Protein AF-A0A917FW78-F1 (afdb_monomer_lite)

Structure (mmCIF, N/CA/C/O backbone):
data_AF-A0A917FW78-F1
#
_entry.id   AF-A0A917FW78-F1
#
loop_
_atom_site.group_PDB
_atom_site.id
_atom_site.type_symbol
_atom_site.label_atom_id
_atom_site.label_alt_id
_atom_site.label_comp_id
_atom_site.label_asym_id
_atom_site.label_entity_id
_atom_site.label_seq_id
_atom_site.pdbx_PDB_ins_code
_atom_site.Cartn_x
_atom_site.Cartn_y
_atom_site.Cartn_z
_atom_site.occupancy
_atom_site.B_iso_or_equiv
_atom_site.auth_seq_id
_atom_site.auth_comp_id
_atom_site.auth_asym_id
_atom_site.auth_atom_id
_atom_site.pdbx_PDB_model_num
ATOM 1 N N . MET A 1 1 ? 24.316 -18.992 8.545 1.00 42.84 1 MET A N 1
ATOM 2 C CA . MET A 1 1 ? 23.810 -17.610 8.457 1.00 42.84 1 MET A CA 1
ATOM 3 C C . MET A 1 1 ? 22.624 -17.646 7.523 1.00 42.84 1 MET A C 1
ATOM 5 O O . MET A 1 1 ? 22.820 -17.927 6.351 1.00 42.84 1 MET A O 1
ATOM 9 N N . TYR A 1 2 ? 21.411 -17.497 8.047 1.00 43.59 2 TYR A N 1
ATOM 10 C CA . TYR A 1 2 ? 20.263 -17.224 7.187 1.00 43.59 2 TYR A CA 1
ATOM 11 C C . TYR A 1 2 ? 20.337 -15.740 6.829 1.00 43.59 2 TYR A C 1
ATOM 13 O O . TYR A 1 2 ? 20.602 -14.954 7.741 1.00 43.59 2 TYR A O 1
ATOM 21 N N . PRO A 1 3 ? 20.192 -15.354 5.552 1.00 44.88 3 PRO A N 1
ATOM 22 C CA . PRO A 1 3 ? 20.072 -13.946 5.225 1.00 44.88 3 PRO A CA 1
ATOM 23 C C . PRO A 1 3 ? 18.855 -13.400 5.969 1.00 44.88 3 PRO A C 1
ATOM 25 O O . PRO A 1 3 ? 17.792 -14.031 6.000 1.00 44.88 3 PRO A O 1
ATOM 28 N N . ASP A 1 4 ? 19.057 -12.265 6.625 1.00 47.06 4 ASP A N 1
ATOM 29 C CA . ASP A 1 4 ? 17.988 -11.495 7.236 1.00 47.06 4 ASP A CA 1
ATOM 30 C C . ASP A 1 4 ? 16.939 -11.236 6.145 1.00 47.06 4 ASP A C 1
ATOM 32 O O . ASP A 1 4 ? 17.286 -10.807 5.041 1.00 47.06 4 ASP A O 1
ATOM 36 N N . ARG A 1 5 ? 15.667 -11.581 6.386 1.00 47.59 5 ARG A N 1
ATOM 37 C CA . ARG A 1 5 ? 14.615 -11.476 5.352 1.00 47.59 5 ARG A CA 1
ATOM 38 C C . ARG A 1 5 ? 14.471 -10.044 4.823 1.00 47.59 5 ARG A C 1
ATOM 40 O O . ARG A 1 5 ? 14.061 -9.867 3.681 1.00 47.59 5 ARG A O 1
ATOM 47 N N . LEU A 1 6 ? 14.887 -9.064 5.626 1.00 45.53 6 LEU A N 1
ATOM 48 C CA . LEU A 1 6 ? 15.000 -7.652 5.273 1.00 45.53 6 LEU A CA 1
ATOM 49 C C . LEU A 1 6 ? 16.059 -7.372 4.196 1.00 45.53 6 LEU A C 1
ATOM 51 O O . LEU A 1 6 ? 15.829 -6.553 3.315 1.00 45.53 6 LEU A O 1
ATOM 55 N N . THR A 1 7 ? 17.203 -8.064 4.215 1.00 42.41 7 THR A N 1
ATOM 56 C CA . THR A 1 7 ? 18.278 -7.855 3.228 1.00 42.41 7 THR A CA 1
ATOM 57 C C . THR A 1 7 ? 17.891 -8.388 1.848 1.00 42.41 7 THR A C 1
ATOM 59 O O . THR A 1 7 ? 18.261 -7.810 0.833 1.00 42.41 7 THR A O 1
ATOM 62 N N . VAL A 1 8 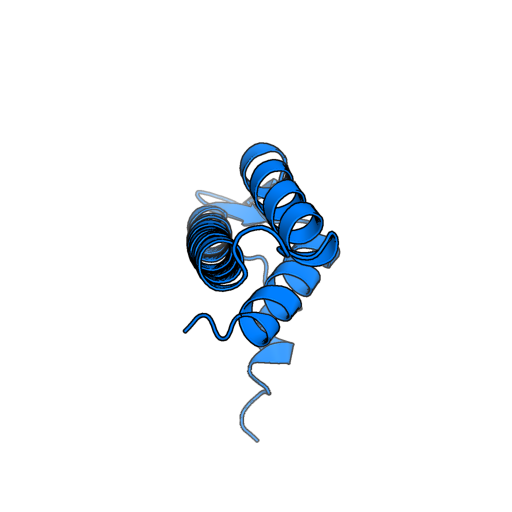? 17.075 -9.446 1.792 1.00 48.91 8 VAL A N 1
ATOM 63 C CA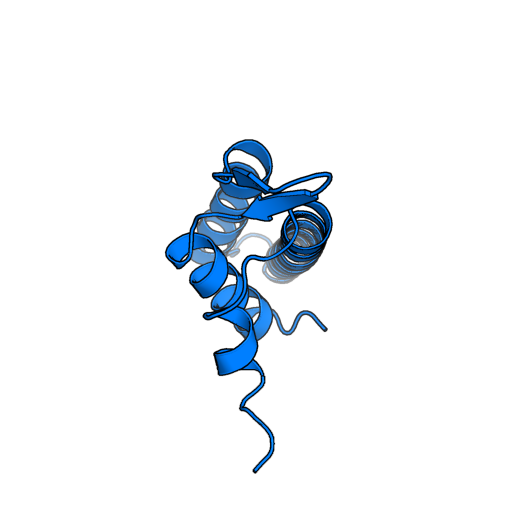 . VAL A 1 8 ? 16.647 -10.058 0.522 1.00 48.91 8 VAL A CA 1
ATOM 64 C C . VAL A 1 8 ? 15.687 -9.154 -0.264 1.00 48.91 8 VAL A C 1
ATOM 66 O O . VAL A 1 8 ? 15.654 -9.228 -1.488 1.00 48.91 8 VAL A O 1
ATOM 69 N N . MET A 1 9 ? 14.939 -8.271 0.407 1.00 51.31 9 MET A N 1
ATOM 70 C CA . MET A 1 9 ? 14.007 -7.355 -0.266 1.00 51.31 9 MET A CA 1
ATOM 71 C C . MET A 1 9 ? 14.683 -6.129 -0.897 1.00 51.31 9 MET A C 1
ATOM 73 O O . MET A 1 9 ? 14.076 -5.496 -1.753 1.00 51.31 9 MET A O 1
ATOM 77 N N . SER A 1 10 ? 15.917 -5.797 -0.506 1.00 52.09 10 SER A N 1
ATOM 78 C CA . SER A 1 10 ? 16.589 -4.561 -0.942 1.00 52.09 10 SER A CA 1
ATOM 79 C C . SER A 1 10 ? 17.538 -4.735 -2.131 1.00 52.09 10 SER A C 1
ATOM 81 O O . SER A 1 10 ? 17.974 -3.737 -2.697 1.00 52.09 10 SER A O 1
ATOM 83 N N . GLU A 1 11 ? 17.877 -5.969 -2.517 1.00 55.31 11 GLU A N 1
ATOM 84 C CA . GLU A 1 11 ? 18.903 -6.230 -3.543 1.00 55.31 11 GLU A CA 1
ATOM 85 C C . GLU A 1 11 ? 18.371 -6.904 -4.818 1.00 55.31 11 GLU A C 1
ATOM 87 O O . GLU A 1 11 ? 19.096 -6.969 -5.810 1.00 55.31 11 GLU A O 1
ATOM 92 N N . GLN A 1 12 ? 17.121 -7.385 -4.835 1.00 60.28 12 GLN A N 1
ATOM 93 C CA . GLN A 1 12 ? 16.512 -7.989 -6.026 1.00 60.28 12 GLN A CA 1
ATOM 94 C C . GLN A 1 12 ? 15.295 -7.181 -6.492 1.00 60.28 12 GLN A C 1
ATOM 96 O O . GLN A 1 12 ? 14.425 -6.889 -5.668 1.00 60.28 12 GLN A O 1
ATOM 101 N N . PRO A 1 13 ? 15.195 -6.845 -7.793 1.00 66.75 13 PRO A N 1
ATOM 102 C CA . PRO A 1 13 ? 14.003 -6.208 -8.334 1.00 66.75 13 PRO A CA 1
ATOM 103 C C . PRO A 1 13 ? 12.783 -7.097 -8.080 1.00 66.75 13 PRO A C 1
ATOM 105 O O . PRO A 1 13 ? 12.772 -8.277 -8.441 1.00 66.75 13 PRO A O 1
ATOM 108 N N . LEU A 1 14 ? 11.750 -6.543 -7.448 1.00 82.06 14 LEU A N 1
ATOM 109 C CA . LEU A 1 14 ? 10.490 -7.253 -7.255 1.00 82.06 14 LEU A CA 1
ATOM 110 C C . LEU A 1 14 ? 9.705 -7.244 -8.564 1.00 82.06 14 LEU A C 1
ATOM 112 O O . LEU A 1 14 ? 9.667 -6.227 -9.256 1.00 82.06 14 LEU A O 1
ATOM 116 N N . THR A 1 15 ? 9.030 -8.344 -8.896 1.00 90.25 15 THR A N 1
ATOM 117 C CA . THR A 1 15 ? 8.058 -8.303 -9.993 1.00 90.25 15 THR A CA 1
ATOM 118 C C . THR A 1 15 ? 6.923 -7.349 -9.631 1.00 90.25 15 THR A C 1
ATOM 120 O O . THR A 1 15 ? 6.533 -7.249 -8.463 1.00 90.25 15 THR A O 1
ATOM 123 N N . LEU A 1 16 ? 6.370 -6.659 -10.629 1.00 89.69 16 LEU A N 1
ATOM 124 C CA . LEU A 1 16 ? 5.246 -5.744 -10.435 1.00 89.69 16 LEU A CA 1
ATOM 125 C C . LEU A 1 16 ? 4.061 -6.447 -9.751 1.00 89.69 16 LEU A C 1
ATOM 127 O O . LEU A 1 16 ? 3.468 -5.884 -8.833 1.00 89.69 16 LEU A O 1
ATOM 131 N N . ASP A 1 17 ? 3.766 -7.691 -10.135 1.00 89.75 17 ASP A N 1
ATOM 132 C CA . ASP A 1 17 ? 2.683 -8.486 -9.540 1.00 89.75 17 ASP A CA 1
ATOM 133 C C . ASP A 1 17 ? 2.929 -8.787 -8.056 1.00 89.75 17 ASP A C 1
ATOM 135 O O . ASP A 1 17 ? 2.024 -8.675 -7.230 1.00 89.75 17 ASP A O 1
ATOM 139 N N . TYR A 1 18 ? 4.165 -9.144 -7.686 1.00 88.62 18 TYR A N 1
ATOM 140 C CA . TYR A 1 18 ? 4.506 -9.379 -6.284 1.00 88.62 18 TYR A CA 1
ATOM 141 C C . TYR A 1 18 ? 4.432 -8.082 -5.471 1.00 88.62 18 TYR A C 1
ATOM 143 O O . TYR A 1 18 ? 3.893 -8.068 -4.363 1.00 88.62 18 TYR A O 1
ATOM 151 N N . PHE A 1 19 ? 4.955 -6.988 -6.030 1.00 91.00 19 PHE A N 1
ATOM 152 C CA . PHE A 1 19 ? 4.956 -5.681 -5.388 1.00 91.00 19 PHE A CA 1
ATOM 153 C C . PHE A 1 19 ? 3.528 -5.174 -5.139 1.00 91.00 19 PHE A C 1
ATOM 155 O O . PHE A 1 19 ? 3.166 -4.901 -3.995 1.00 91.00 19 PHE A O 1
ATOM 162 N N . THR A 1 20 ? 2.695 -5.112 -6.180 1.00 91.38 20 THR A N 1
ATOM 163 C CA . THR A 1 20 ? 1.297 -4.649 -6.086 1.00 91.38 20 THR A CA 1
ATOM 164 C C . THR A 1 20 ? 0.469 -5.537 -5.162 1.00 91.38 20 THR A C 1
ATOM 166 O O . THR A 1 20 ? -0.242 -5.026 -4.299 1.00 91.38 20 THR A O 1
ATOM 169 N N . GLY A 1 21 ? 0.654 -6.860 -5.226 1.00 92.06 21 GLY A N 1
ATOM 170 C CA . GLY A 1 21 ? 0.002 -7.790 -4.304 1.00 92.06 21 GLY A CA 1
ATOM 171 C C . GLY A 1 21 ? 0.356 -7.541 -2.832 1.00 92.06 21 GLY A C 1
ATOM 172 O O . GLY A 1 21 ? -0.502 -7.687 -1.958 1.00 92.06 21 GLY A O 1
ATOM 173 N N . ARG A 1 22 ? 1.594 -7.127 -2.529 1.00 92.06 22 ARG A N 1
ATOM 174 C CA . ARG A 1 22 ? 1.980 -6.730 -1.164 1.00 92.06 22 ARG A CA 1
ATOM 175 C C . ARG A 1 22 ? 1.438 -5.360 -0.771 1.00 92.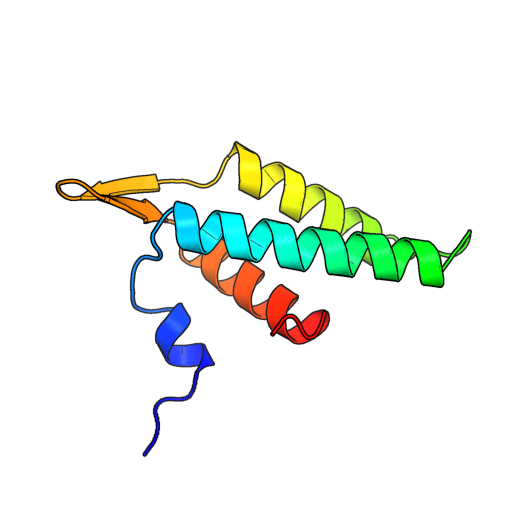06 22 ARG A C 1
ATOM 177 O O . ARG A 1 22 ? 0.980 -5.222 0.364 1.00 92.06 22 ARG A O 1
ATOM 184 N N . VAL A 1 23 ? 1.426 -4.387 -1.681 1.00 94.38 23 VAL A N 1
ATOM 185 C CA . VAL A 1 23 ? 0.794 -3.075 -1.450 1.00 94.38 23 VAL A CA 1
ATOM 186 C C . VAL A 1 23 ? -0.680 -3.245 -1.078 1.00 94.38 23 VAL A C 1
ATOM 188 O O . VAL A 1 23 ? -1.121 -2.672 -0.086 1.00 94.38 23 VAL A O 1
ATOM 191 N N . ASP A 1 24 ? -1.419 -4.105 -1.782 1.00 94.81 24 ASP A N 1
ATOM 192 C CA . ASP A 1 24 ? -2.832 -4.383 -1.497 1.00 94.81 24 ASP A CA 1
ATOM 193 C C . ASP A 1 24 ? -3.066 -4.973 -0.103 1.00 94.81 24 ASP A C 1
ATOM 195 O O . ASP A 1 24 ? -4.061 -4.677 0.564 1.00 94.81 24 ASP A O 1
ATOM 199 N N . GLN A 1 25 ? -2.166 -5.840 0.355 1.00 94.25 25 GLN A N 1
ATOM 200 C CA . GLN A 1 25 ? -2.270 -6.435 1.685 1.00 94.25 25 GLN A CA 1
ATOM 201 C C . GLN A 1 25 ? -1.957 -5.420 2.786 1.00 94.25 25 GLN A C 1
ATOM 203 O O . GLN A 1 25 ? -2.658 -5.394 3.799 1.00 94.25 25 GLN A O 1
ATOM 208 N N . VAL A 1 26 ? -0.950 -4.565 2.578 1.00 95.00 26 VAL A N 1
ATOM 209 C CA . VAL A 1 26 ? -0.642 -3.441 3.474 1.00 95.00 26 VAL A CA 1
ATOM 210 C C . VAL A 1 26 ? -1.813 -2.470 3.532 1.00 95.00 26 VAL A C 1
ATOM 212 O O . VAL A 1 26 ? -2.268 -2.143 4.624 1.00 95.00 26 VAL A O 1
ATOM 215 N N . ARG A 1 27 ? -2.369 -2.088 2.380 1.00 94.56 27 ARG A N 1
ATOM 216 C CA . ARG A 1 27 ? -3.557 -1.239 2.292 1.00 94.56 27 ARG A CA 1
ATOM 217 C C . ARG A 1 27 ? -4.709 -1.786 3.132 1.00 94.56 27 ARG A C 1
ATOM 219 O O . ARG A 1 27 ? -5.239 -1.067 3.970 1.00 94.56 27 ARG A O 1
ATOM 226 N N . LYS A 1 28 ? -5.053 -3.069 2.977 1.00 95.06 28 LYS A N 1
ATOM 227 C CA . LYS A 1 28 ? -6.118 -3.712 3.771 1.00 95.06 28 LYS A CA 1
ATOM 228 C C . LYS A 1 28 ? -5.830 -3.693 5.272 1.00 95.06 28 LYS A C 1
ATOM 230 O O . LYS A 1 28 ? -6.748 -3.540 6.074 1.00 95.06 28 LYS A O 1
ATOM 235 N N . ALA A 1 29 ? -4.570 -3.867 5.668 1.00 94.56 29 ALA A N 1
ATOM 236 C CA . ALA A 1 29 ? -4.181 -3.801 7.073 1.00 94.56 29 ALA A CA 1
ATOM 237 C C . ALA A 1 29 ? -4.307 -2.374 7.638 1.00 94.56 29 ALA A C 1
ATOM 239 O O . ALA A 1 29 ? -4.757 -2.215 8.772 1.00 94.56 29 ALA A O 1
ATOM 240 N N . ILE A 1 30 ? -3.981 -1.351 6.840 1.00 93.50 30 ILE A N 1
ATOM 241 C CA . ILE A 1 30 ? -4.175 0.061 7.195 1.00 93.50 30 ILE A CA 1
ATOM 242 C C . ILE A 1 30 ? -5.665 0.392 7.303 1.00 93.50 30 ILE A C 1
ATOM 244 O O . ILE A 1 30 ? -6.082 0.955 8.310 1.00 93.50 30 ILE A O 1
ATOM 248 N N . GLU A 1 31 ? -6.478 0.009 6.314 1.00 92.81 31 GLU A N 1
ATOM 249 C CA . GLU A 1 31 ? -7.935 0.212 6.325 1.00 92.81 31 GLU A CA 1
ATOM 250 C C . GLU A 1 31 ? -8.555 -0.394 7.590 1.00 92.81 31 GLU A C 1
ATOM 252 O O . GLU A 1 31 ? -9.291 0.280 8.309 1.00 92.81 31 GLU A O 1
ATOM 257 N N . LYS A 1 32 ? -8.155 -1.619 7.948 1.00 93.06 32 LYS A N 1
ATOM 258 C CA . LYS A 1 32 ? -8.568 -2.254 9.203 1.00 93.06 32 LYS A CA 1
ATOM 259 C C . LYS A 1 32 ? -8.106 -1.474 10.442 1.00 93.06 32 LYS A C 1
ATOM 261 O O . LYS A 1 32 ? -8.877 -1.315 11.382 1.00 93.06 32 LYS A O 1
ATOM 266 N N . ALA A 1 33 ? -6.868 -0.982 10.468 1.00 90.75 33 ALA A N 1
ATOM 267 C CA . ALA A 1 33 ? -6.367 -0.186 11.589 1.00 90.75 33 ALA A CA 1
ATOM 268 C C . ALA A 1 33 ? -7.120 1.152 11.737 1.00 90.75 33 ALA A C 1
ATOM 270 O O . ALA A 1 33 ? -7.348 1.605 12.858 1.00 90.75 33 ALA A O 1
ATOM 271 N N . ILE A 1 34 ? -7.546 1.762 10.626 1.00 90.94 34 ILE A N 1
ATOM 272 C CA . ILE A 1 34 ? -8.404 2.956 10.614 1.00 90.94 34 ILE A CA 1
ATOM 273 C C . ILE A 1 34 ? -9.782 2.624 11.190 1.00 90.94 34 ILE A C 1
ATOM 275 O O . ILE A 1 34 ? -10.269 3.348 12.058 1.00 90.94 34 ILE A O 1
ATOM 279 N N . GLU A 1 35 ? -10.392 1.521 10.752 1.00 90.62 35 GLU A N 1
ATOM 280 C CA . GLU A 1 35 ? -11.674 1.050 11.289 1.00 90.62 35 GLU A CA 1
ATOM 281 C C . GLU A 1 35 ? -11.602 0.811 12.806 1.00 90.62 35 GLU A C 1
ATOM 283 O O . GLU A 1 35 ? -12.492 1.240 13.542 1.00 90.62 35 GLU A O 1
ATOM 288 N N . GLU A 1 36 ? -10.524 0.185 13.290 1.00 90.06 36 GLU A N 1
ATOM 289 C CA . GLU A 1 36 ? -10.294 -0.072 14.717 1.00 90.06 36 GLU A CA 1
ATOM 290 C C . GLU A 1 36 ? -10.024 1.214 15.521 1.00 90.06 36 GLU A C 1
ATOM 292 O O . GLU A 1 36 ? -10.439 1.315 16.678 1.00 90.06 36 GLU A O 1
ATOM 297 N N . ALA A 1 37 ? -9.366 2.212 14.924 1.00 87.75 37 ALA A N 1
ATOM 298 C CA . ALA A 1 37 ? -9.111 3.509 15.555 1.00 87.75 37 ALA A CA 1
ATOM 299 C C . ALA A 1 37 ? -10.356 4.422 15.601 1.00 87.75 37 ALA A C 1
ATOM 301 O O . ALA A 1 37 ? -10.430 5.344 16.424 1.00 87.75 37 ALA A O 1
ATOM 302 N N . GLY A 1 38 ? -11.352 4.172 14.744 1.00 82.06 38 GLY A N 1
ATOM 303 C CA . GLY A 1 38 ? -12.600 4.931 14.680 1.00 82.06 38 GLY A CA 1
ATOM 304 C C . GLY A 1 38 ? -12.382 6.415 14.359 1.00 82.06 38 GLY A C 1
ATOM 305 O O . GLY A 1 38 ? -11.522 6.783 13.564 1.00 82.06 38 GLY A O 1
ATOM 306 N N . ALA A 1 39 ? -13.146 7.305 15.004 1.00 68.94 39 ALA A N 1
ATOM 307 C CA . ALA A 1 39 ? -13.065 8.758 14.782 1.00 68.94 39 ALA A CA 1
ATOM 308 C C . ALA A 1 39 ? -11.725 9.403 15.205 1.00 68.94 39 ALA A C 1
ATOM 310 O O . ALA A 1 39 ? -11.534 10.599 14.994 1.00 68.94 39 ALA A O 1
ATOM 311 N N . TYR A 1 40 ? -10.816 8.627 15.806 1.00 62.28 40 TYR A N 1
ATOM 312 C CA . TYR A 1 40 ? -9.482 9.054 16.229 1.00 62.28 40 TYR A CA 1
ATOM 313 C C . TYR A 1 40 ? -8.364 8.421 15.388 1.00 62.28 40 TYR A C 1
ATOM 315 O O . TYR A 1 40 ? -7.218 8.380 15.840 1.00 62.28 40 TYR A O 1
ATOM 323 N N . GLY A 1 41 ? -8.682 7.910 14.190 1.00 68.19 41 GLY A N 1
ATOM 324 C CA . GLY A 1 41 ? -7.674 7.478 13.221 1.00 68.19 41 GLY A CA 1
ATOM 325 C C . GLY A 1 41 ? -6.562 8.522 13.095 1.00 68.19 41 GLY A C 1
ATOM 326 O O . GLY A 1 41 ? -6.836 9.715 12.976 1.00 68.19 41 GLY A O 1
ATOM 327 N N . SER A 1 42 ? -5.307 8.087 13.210 1.00 82.19 42 SER A N 1
ATOM 328 C CA . SER A 1 42 ? -4.174 9.010 13.212 1.00 82.19 42 SER A CA 1
ATOM 329 C C . SER A 1 42 ? -3.901 9.547 11.807 1.00 82.19 42 SER A C 1
ATOM 331 O O . SER A 1 42 ? -4.084 8.836 10.817 1.00 82.19 42 SER A O 1
ATOM 333 N N . ASP A 1 43 ? -3.370 10.771 11.722 1.00 88.94 43 ASP A N 1
ATOM 334 C CA . ASP A 1 43 ? -2.881 11.348 10.459 1.00 88.94 43 ASP A CA 1
ATOM 335 C C . ASP A 1 43 ? -1.869 10.417 9.766 1.00 88.94 43 ASP A C 1
ATOM 337 O O . ASP A 1 43 ? -1.790 10.366 8.539 1.00 88.94 43 ASP A O 1
ATOM 341 N N . GLN A 1 44 ? -1.134 9.620 10.552 1.00 90.06 44 GLN A N 1
ATOM 342 C CA . GLN A 1 44 ? -0.207 8.616 10.039 1.00 90.06 44 GLN A CA 1
ATOM 343 C C . GLN A 1 44 ? -0.916 7.483 9.285 1.00 90.06 44 GLN A C 1
ATOM 345 O O . GLN A 1 44 ? -0.423 7.075 8.240 1.00 90.06 44 GLN A O 1
ATOM 350 N N . LEU A 1 45 ? -2.060 6.985 9.773 1.00 92.25 45 LEU A N 1
ATOM 351 C CA . LEU A 1 45 ? -2.817 5.934 9.080 1.00 92.25 45 LEU A CA 1
ATOM 352 C C . LEU A 1 45 ? -3.338 6.431 7.729 1.00 92.25 45 LEU A C 1
ATOM 354 O O . LEU A 1 45 ? -3.248 5.719 6.733 1.00 92.25 45 LEU A O 1
ATOM 358 N N . MET A 1 46 ? -3.840 7.668 7.687 1.00 91.81 46 MET A N 1
ATOM 359 C CA . MET A 1 46 ? -4.297 8.285 6.439 1.00 91.81 46 MET A CA 1
ATOM 360 C C . MET A 1 46 ? -3.136 8.517 5.469 1.00 91.81 46 MET A C 1
ATOM 362 O O . MET A 1 46 ? -3.260 8.191 4.294 1.00 91.81 46 MET A O 1
ATOM 366 N N . THR A 1 47 ? -1.991 8.993 5.968 1.00 93.75 47 THR A N 1
ATOM 367 C CA . THR A 1 47 ? -0.773 9.178 5.162 1.00 93.75 47 THR A CA 1
ATOM 368 C C . THR A 1 47 ? -0.288 7.853 4.569 1.00 93.75 47 THR A C 1
ATOM 370 O O . THR A 1 47 ? 0.014 7.782 3.379 1.00 93.75 47 THR A O 1
ATOM 373 N N . ASP A 1 48 ? -0.241 6.787 5.374 1.00 94.25 48 ASP A N 1
ATOM 374 C CA . ASP A 1 48 ? 0.171 5.462 4.906 1.00 94.25 48 ASP A CA 1
ATOM 375 C C . ASP A 1 48 ? -0.831 4.924 3.861 1.00 94.25 48 ASP A C 1
ATOM 377 O O . ASP A 1 48 ? -0.423 4.360 2.844 1.00 94.25 48 ASP A O 1
ATOM 381 N N . LEU A 1 49 ? -2.139 5.143 4.060 1.00 93.69 49 LEU A N 1
ATOM 382 C CA . LEU A 1 49 ? -3.177 4.744 3.104 1.00 93.69 49 LEU A CA 1
ATOM 383 C C . LEU A 1 49 ? -3.027 5.478 1.764 1.00 93.69 49 LEU A C 1
ATOM 385 O O . LEU A 1 49 ? -3.011 4.842 0.708 1.00 93.69 49 LEU A O 1
ATOM 389 N N . GLU A 1 50 ? -2.877 6.802 1.798 1.00 93.62 50 GLU A N 1
ATOM 390 C CA . GLU A 1 50 ? -2.655 7.626 0.607 1.00 93.62 50 GLU A CA 1
ATOM 391 C C . GLU A 1 50 ? -1.389 7.202 -0.139 1.00 93.62 50 GLU A C 1
ATOM 393 O O . GLU A 1 50 ? -1.405 7.088 -1.367 1.00 93.62 50 GLU A O 1
ATOM 398 N N . TRP A 1 51 ? -0.316 6.892 0.593 1.00 95.12 51 TRP A N 1
ATOM 399 C CA . TRP A 1 51 ? 0.910 6.377 -0.002 1.00 95.12 51 TRP A CA 1
ATOM 400 C C . TRP A 1 51 ? 0.680 5.040 -0.717 1.00 95.12 51 TRP A C 1
ATOM 402 O O . TRP A 1 51 ? 1.106 4.890 -1.863 1.00 95.12 51 TRP A O 1
ATOM 412 N N . THR A 1 52 ? -0.037 4.088 -0.099 1.00 93.75 52 THR A N 1
ATOM 413 C CA . THR A 1 52 ? -0.324 2.794 -0.751 1.00 93.75 52 THR A CA 1
ATOM 414 C C . THR A 1 52 ? -1.140 2.954 -2.033 1.00 93.75 52 THR A C 1
ATOM 416 O O . THR A 1 52 ? -0.846 2.286 -3.022 1.00 93.75 52 THR A O 1
ATOM 419 N N . GLN A 1 53 ? -2.113 3.872 -2.063 1.00 92.44 53 GLN A N 1
ATOM 420 C CA . GLN A 1 53 ? -2.871 4.173 -3.280 1.00 92.44 53 GLN A CA 1
ATOM 421 C C . GLN A 1 53 ? -1.981 4.816 -4.348 1.00 92.44 53 GLN A C 1
ATOM 423 O O . GLN A 1 53 ? -1.998 4.391 -5.501 1.00 92.44 53 GLN A O 1
ATOM 428 N N . TYR A 1 54 ? -1.180 5.816 -3.972 1.00 92.69 54 TYR A N 1
ATOM 429 C CA . TYR A 1 54 ? -0.285 6.495 -4.905 1.00 92.69 54 TYR A CA 1
ATOM 430 C C . TYR A 1 54 ? 0.690 5.513 -5.555 1.00 92.69 54 TYR A C 1
ATOM 432 O O . TYR A 1 54 ? 0.838 5.511 -6.778 1.00 92.69 54 TYR A O 1
ATOM 440 N N . VAL A 1 55 ? 1.328 4.659 -4.751 1.00 92.19 55 VAL A N 1
ATOM 441 C CA . VAL A 1 55 ? 2.358 3.741 -5.236 1.00 92.19 55 VAL A CA 1
ATOM 442 C C . VAL A 1 55 ? 1.777 2.622 -6.092 1.00 92.19 55 VAL A C 1
ATOM 444 O O . VAL A 1 55 ? 2.404 2.227 -7.070 1.00 92.19 55 VAL A O 1
ATOM 447 N N . HIS A 1 56 ? 0.567 2.152 -5.779 1.00 88.31 56 HIS A N 1
ATOM 448 C CA . HIS A 1 56 ? -0.136 1.174 -6.605 1.00 88.31 56 HIS A CA 1
ATOM 449 C C . HIS A 1 56 ? -0.323 1.687 -8.045 1.00 88.31 56 HIS A C 1
ATOM 451 O O . HIS A 1 56 ? -0.148 0.933 -8.999 1.00 88.31 56 HIS A O 1
ATOM 457 N N . ASP A 1 57 ? -0.610 2.982 -8.204 1.00 88.06 57 ASP A N 1
ATOM 458 C CA . ASP A 1 57 ? -0.895 3.587 -9.509 1.00 88.06 57 ASP A CA 1
ATOM 459 C C . ASP A 1 57 ? 0.355 4.151 -10.219 1.00 88.06 57 ASP A C 1
ATOM 461 O O . ASP A 1 57 ? 0.347 4.301 -11.442 1.00 88.06 57 ASP A O 1
ATOM 465 N N . HIS A 1 58 ? 1.426 4.469 -9.477 1.00 90.31 58 HIS A N 1
ATOM 466 C CA . HIS A 1 58 ? 2.577 5.236 -9.987 1.00 90.31 58 HIS A CA 1
ATOM 467 C C . HIS A 1 58 ? 3.951 4.584 -9.770 1.00 90.31 58 HIS A C 1
ATOM 469 O O . HIS A 1 58 ? 4.966 5.241 -10.018 1.00 90.31 58 HIS A O 1
A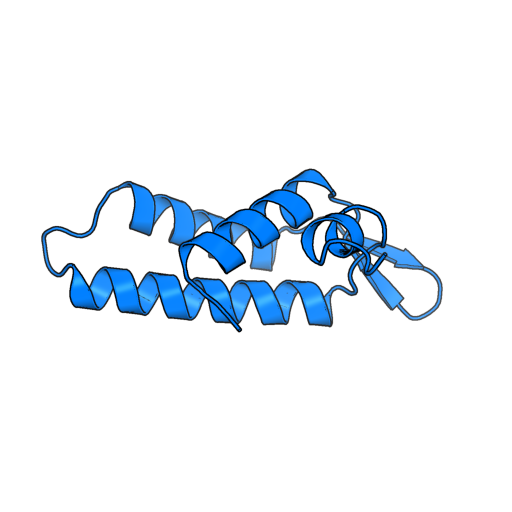TOM 475 N N . VAL A 1 59 ? 4.034 3.334 -9.298 1.00 90.94 59 VAL A N 1
ATOM 476 C CA . VAL A 1 59 ? 5.335 2.673 -9.094 1.00 90.94 59 VAL A CA 1
ATOM 477 C C . VAL A 1 59 ? 6.148 2.633 -10.393 1.00 90.94 59 VAL A C 1
ATOM 479 O O . VAL A 1 59 ? 5.648 2.265 -11.458 1.00 90.94 59 VAL A O 1
ATOM 482 N N . HIS A 1 60 ? 7.423 3.021 -10.304 1.00 89.50 60 HIS A N 1
ATOM 483 C CA . HIS A 1 60 ? 8.331 2.952 -11.441 1.00 89.50 60 HIS A CA 1
ATOM 484 C C . HIS A 1 60 ? 8.661 1.492 -11.740 1.00 89.50 60 HIS A C 1
ATOM 486 O O . HIS A 1 60 ? 9.101 0.751 -10.858 1.00 89.50 60 HIS A O 1
ATOM 492 N N . VAL A 1 61 ? 8.485 1.095 -12.998 1.00 90.75 61 VAL A N 1
ATOM 493 C CA . VAL A 1 61 ? 8.867 -0.233 -13.472 1.00 90.75 61 VAL A CA 1
ATOM 494 C C . VAL A 1 61 ? 9.804 -0.158 -14.663 1.00 90.75 61 VAL A C 1
ATOM 496 O O . VAL A 1 61 ? 9.682 0.731 -15.503 1.00 90.75 61 VAL A O 1
ATOM 499 N N . THR A 1 62 ? 10.700 -1.129 -14.736 1.00 91.25 62 THR A N 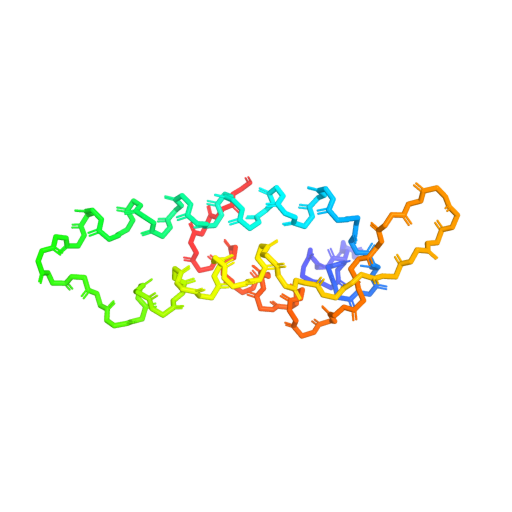1
ATOM 500 C CA . THR A 1 62 ? 11.519 -1.432 -15.904 1.00 91.25 62 THR A CA 1
ATOM 501 C C . THR A 1 62 ? 11.064 -2.760 -16.506 1.00 91.25 62 THR A C 1
ATOM 503 O O . THR A 1 62 ? 10.618 -3.660 -15.788 1.00 91.25 62 THR A O 1
ATOM 506 N N . ASP A 1 63 ? 11.146 -2.883 -17.827 1.00 91.50 63 ASP A N 1
ATOM 507 C CA . ASP A 1 63 ? 10.832 -4.124 -18.532 1.00 91.50 63 ASP A CA 1
ATOM 508 C C . ASP A 1 63 ? 12.132 -4.924 -18.734 1.00 91.50 63 ASP A C 1
ATOM 510 O O . ASP A 1 63 ? 13.058 -4.469 -19.410 1.00 91.50 63 ASP A O 1
ATOM 514 N N . GLU A 1 64 ? 12.210 -6.125 -18.155 1.00 85.88 64 GLU A N 1
ATOM 515 C CA . GLU A 1 64 ? 13.341 -7.046 -18.303 1.00 85.88 64 GLU A CA 1
ATOM 516 C C . GLU A 1 64 ? 12.851 -8.394 -18.853 1.00 85.88 64 GLU A C 1
ATOM 518 O O . GLU A 1 64 ? 12.315 -9.248 -18.139 1.00 85.88 64 GLU A O 1
ATOM 523 N N . GLY A 1 65 ? 13.017 -8.581 -20.167 1.00 86.50 65 GLY A N 1
ATOM 524 C CA . GLY A 1 65 ? 12.485 -9.745 -20.877 1.00 86.50 65 GLY A CA 1
ATOM 525 C C . GLY A 1 65 ? 10.955 -9.751 -20.873 1.00 86.50 65 GLY A C 1
ATOM 526 O O . GLY A 1 65 ? 10.335 -8.792 -21.322 1.00 86.50 65 GLY A O 1
ATOM 527 N N . ASP A 1 66 ? 10.360 -10.830 -20.362 1.00 86.50 66 ASP A N 1
ATOM 528 C CA . ASP A 1 66 ? 8.904 -10.976 -20.209 1.00 86.50 66 ASP A CA 1
ATOM 529 C C . ASP A 1 66 ? 8.378 -10.440 -18.860 1.00 86.50 66 ASP A C 1
ATOM 531 O O . ASP A 1 66 ? 7.179 -10.521 -18.588 1.00 86.50 66 ASP A O 1
ATOM 535 N N . ASN A 1 67 ? 9.251 -9.911 -17.993 1.00 86.38 67 ASN A N 1
ATOM 536 C CA . ASN A 1 67 ? 8.882 -9.459 -16.653 1.00 86.38 67 ASN A CA 1
ATOM 537 C C . ASN A 1 67 ? 8.895 -7.933 -16.544 1.00 86.38 67 ASN A C 1
ATOM 539 O O . ASN A 1 67 ? 9.822 -7.270 -17.004 1.00 86.38 67 ASN A O 1
ATOM 543 N N . ARG A 1 68 ? 7.904 -7.386 -15.833 1.00 89.25 68 ARG A N 1
ATOM 544 C CA . ARG A 1 68 ? 7.916 -5.995 -15.361 1.00 89.25 68 ARG A CA 1
ATOM 545 C C . ARG A 1 68 ? 8.451 -5.984 -13.938 1.00 89.25 68 ARG A C 1
ATOM 547 O O . ARG A 1 68 ? 7.856 -6.607 -13.056 1.00 89.25 68 ARG A O 1
ATOM 554 N N . LEU A 1 69 ? 9.573 -5.314 -13.725 1.00 88.69 69 LEU A N 1
ATOM 555 C CA . LEU A 1 69 ? 10.277 -5.262 -12.450 1.00 88.69 69 LEU A CA 1
ATOM 556 C C . LEU A 1 69 ? 10.171 -3.861 -11.860 1.00 88.69 69 LEU A C 1
ATOM 558 O O . LEU A 1 69 ? 10.254 -2.878 -12.586 1.00 88.69 69 LEU A O 1
ATOM 562 N N . VAL A 1 70 ? 9.994 -3.759 -10.548 1.00 88.38 70 VAL A N 1
ATOM 563 C CA . VAL A 1 70 ? 9.999 -2.478 -9.840 1.00 88.38 70 VAL A CA 1
ATOM 564 C C . VAL A 1 70 ? 11.432 -1.960 -9.745 1.00 88.38 70 VAL A C 1
ATOM 566 O O . VAL A 1 70 ? 12.277 -2.593 -9.114 1.00 88.38 70 VAL A 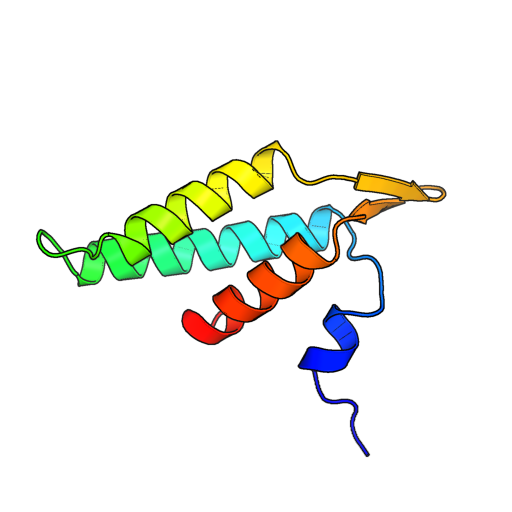O 1
ATOM 569 N N . ASP A 1 71 ? 11.681 -0.796 -10.346 1.00 87.56 71 ASP A N 1
ATOM 570 C CA . ASP A 1 71 ? 12.977 -0.100 -10.344 1.00 87.56 71 ASP A CA 1
ATOM 571 C C . ASP A 1 71 ? 12.938 1.115 -9.405 1.00 87.56 71 ASP A C 1
ATOM 573 O O . ASP A 1 71 ? 13.298 2.241 -9.743 1.00 87.56 71 ASP A O 1
ATOM 577 N N . ASP A 1 72 ? 12.406 0.902 -8.203 1.00 86.88 72 ASP A N 1
ATOM 578 C CA . ASP A 1 72 ? 12.402 1.915 -7.156 1.00 86.88 72 ASP A CA 1
ATOM 579 C C . ASP A 1 72 ? 12.772 1.277 -5.808 1.00 86.88 72 ASP A C 1
ATOM 581 O O . ASP A 1 72 ? 11.912 0.731 -5.096 1.00 86.88 72 ASP A O 1
ATOM 585 N N . PRO A 1 73 ? 14.062 1.333 -5.426 1.00 85.38 73 PRO A N 1
ATOM 586 C CA . PRO A 1 73 ? 14.527 0.742 -4.178 1.00 85.38 73 PRO A CA 1
ATOM 587 C C . PRO A 1 73 ? 13.999 1.486 -2.947 1.00 85.38 73 PRO A C 1
ATOM 589 O O . PRO A 1 73 ? 13.826 0.871 -1.897 1.00 85.38 73 PRO A O 1
ATOM 592 N N . LYS A 1 74 ? 13.693 2.790 -3.046 1.00 87.75 74 LYS A N 1
ATOM 593 C CA . LYS A 1 74 ? 13.132 3.550 -1.915 1.00 87.75 74 LYS A CA 1
ATOM 594 C C . LYS A 1 74 ? 11.700 3.121 -1.648 1.00 87.75 74 LYS A C 1
ATOM 596 O O . LYS A 1 74 ? 11.340 2.859 -0.505 1.00 87.75 74 LYS A O 1
ATOM 601 N N . THR A 1 75 ? 10.916 3.009 -2.711 1.00 89.88 75 THR A N 1
ATOM 602 C CA . THR A 1 75 ? 9.540 2.521 -2.661 1.00 89.88 75 THR A CA 1
ATOM 603 C C . THR A 1 75 ? 9.477 1.082 -2.147 1.00 89.88 75 THR A C 1
ATOM 605 O O . THR A 1 75 ? 8.659 0.769 -1.283 1.00 89.88 75 THR A O 1
ATOM 608 N N . THR A 1 76 ? 10.389 0.223 -2.601 1.00 89.50 76 THR A N 1
ATOM 609 C CA . THR A 1 76 ? 10.484 -1.166 -2.129 1.00 89.50 76 THR A CA 1
ATOM 610 C C . THR A 1 76 ? 10.877 -1.249 -0.651 1.00 89.50 76 THR A C 1
ATOM 612 O O . THR A 1 76 ? 10.258 -1.996 0.108 1.00 89.50 76 THR A O 1
ATOM 615 N N . SER A 1 77 ? 11.844 -0.436 -0.213 1.00 89.44 77 SER A N 1
ATOM 616 C CA . SER A 1 77 ? 12.245 -0.353 1.197 1.00 89.44 77 SER A CA 1
ATOM 617 C C . SER A 1 77 ? 11.095 0.126 2.082 1.00 89.44 77 SER A C 1
ATOM 619 O O . SER A 1 77 ? 10.821 -0.481 3.114 1.00 89.44 77 SER A O 1
ATOM 621 N N . HIS A 1 78 ? 10.385 1.179 1.669 1.00 91.75 78 HIS A N 1
ATOM 622 C CA . HIS A 1 78 ? 9.262 1.703 2.441 1.00 91.75 78 HIS A CA 1
ATOM 623 C C . HIS A 1 78 ? 8.096 0.710 2.516 1.00 91.75 78 HIS A C 1
ATOM 625 O O . HIS A 1 78 ? 7.495 0.543 3.575 1.00 91.75 78 HIS A O 1
ATOM 631 N N . LEU A 1 79 ? 7.819 -0.030 1.435 1.00 91.38 79 LEU A N 1
ATOM 632 C CA . LEU A 1 79 ? 6.859 -1.132 1.484 1.00 91.38 79 LEU A CA 1
ATOM 633 C C . LEU A 1 79 ? 7.267 -2.183 2.530 1.00 91.38 79 LEU A C 1
ATOM 635 O O . LEU A 1 79 ? 6.413 -2.645 3.284 1.00 91.38 79 LEU A O 1
ATOM 639 N N . GLY A 1 80 ? 8.556 -2.526 2.615 1.00 90.50 80 GLY A N 1
ATOM 640 C CA . GLY A 1 80 ? 9.090 -3.402 3.662 1.00 90.50 80 GLY A CA 1
ATOM 641 C C . GLY A 1 80 ? 8.810 -2.877 5.074 1.00 90.50 80 GLY A C 1
ATOM 642 O O . GLY A 1 80 ? 8.291 -3.613 5.912 1.00 90.50 80 GLY A O 1
ATOM 643 N N . GLU A 1 81 ? 9.056 -1.588 5.319 1.00 92.31 81 GLU A N 1
ATOM 644 C CA . GLU A 1 81 ? 8.758 -0.938 6.605 1.00 92.31 81 GLU A CA 1
ATOM 645 C C . GLU A 1 81 ? 7.267 -1.020 6.969 1.00 92.31 81 GLU A C 1
ATOM 647 O O . GLU A 1 81 ? 6.919 -1.297 8.120 1.00 92.31 81 GLU A O 1
ATOM 652 N N . LEU A 1 82 ? 6.370 -0.797 6.003 1.00 92.38 82 LEU A N 1
ATOM 653 C CA . LEU A 1 82 ? 4.927 -0.884 6.233 1.00 92.38 82 LEU A CA 1
ATOM 654 C C . LEU A 1 82 ? 4.472 -2.329 6.475 1.00 92.38 82 LEU A C 1
ATOM 656 O O . LEU A 1 82 ? 3.646 -2.569 7.356 1.00 92.38 82 LEU A O 1
ATOM 660 N N . VAL A 1 83 ? 5.033 -3.302 5.751 1.00 91.56 83 VAL A N 1
ATOM 661 C CA . VAL A 1 83 ? 4.775 -4.733 5.980 1.00 91.56 83 VAL A CA 1
ATOM 662 C C . VAL A 1 83 ? 5.108 -5.119 7.423 1.00 91.56 83 VAL A C 1
ATOM 664 O O . VAL A 1 83 ? 4.309 -5.794 8.074 1.00 91.56 83 VAL A O 1
ATOM 667 N N . GLU A 1 84 ? 6.236 -4.649 7.959 1.00 90.25 84 GLU A N 1
ATOM 668 C CA . GLU A 1 84 ? 6.610 -4.892 9.355 1.00 90.25 84 GLU A CA 1
ATOM 669 C C . GLU A 1 84 ? 5.713 -4.144 10.344 1.00 90.25 84 GLU A C 1
ATOM 671 O O . GLU A 1 84 ? 5.223 -4.740 11.310 1.00 90.25 84 GLU A O 1
ATOM 676 N N . ARG A 1 85 ? 5.447 -2.856 10.086 1.00 90.44 85 ARG A N 1
ATOM 677 C CA . ARG A 1 85 ? 4.602 -2.000 10.933 1.00 90.44 85 ARG A CA 1
ATOM 678 C C . ARG A 1 85 ? 3.203 -2.585 11.112 1.00 90.44 85 ARG A C 1
ATOM 680 O O . ARG A 1 85 ? 2.705 -2.641 12.235 1.00 90.44 85 ARG A O 1
ATOM 687 N N . TYR A 1 86 ? 2.597 -3.045 10.020 1.00 89.62 86 TYR A N 1
ATOM 688 C CA . TYR A 1 86 ? 1.239 -3.592 9.999 1.00 89.62 86 TYR A CA 1
ATOM 689 C C . TYR A 1 86 ? 1.188 -5.120 10.135 1.00 89.62 86 TYR A C 1
ATOM 691 O O . TYR A 1 86 ? 0.103 -5.698 10.106 1.00 89.62 86 TYR A O 1
ATOM 699 N N . ARG A 1 87 ? 2.341 -5.779 10.336 1.00 88.56 87 ARG A N 1
ATOM 700 C CA . ARG A 1 87 ? 2.472 -7.240 10.498 1.00 88.56 87 ARG A CA 1
ATOM 701 C C . ARG A 1 87 ? 1.780 -8.031 9.384 1.00 88.56 87 ARG A C 1
ATOM 703 O O . ARG A 1 87 ? 1.075 -9.009 9.640 1.00 88.56 87 ARG A O 1
ATOM 710 N N . VAL A 1 88 ? 1.976 -7.598 8.145 1.00 83.69 88 VAL A N 1
ATOM 711 C CA . VAL A 1 88 ? 1.473 -8.300 6.962 1.00 83.69 88 VAL A CA 1
ATOM 712 C C . VAL A 1 88 ? 2.342 -9.540 6.725 1.00 83.69 88 VAL A C 1
ATOM 714 O O . VAL A 1 88 ? 3.562 -9.436 6.611 1.00 83.69 88 VAL A O 1
ATOM 717 N N . HIS A 1 89 ? 1.727 -10.725 6.694 1.00 73.50 89 HIS A N 1
ATOM 718 C CA . HIS A 1 89 ? 2.412 -12.014 6.523 1.00 73.50 89 HIS A CA 1
ATOM 719 C C . HIS A 1 89 ? 2.261 -12.566 5.112 1.00 73.50 89 HIS A C 1
ATOM 721 O O . HIS A 1 89 ? 1.199 -12.365 4.489 1.00 73.50 89 HIS A O 1
#

Foldseek 3Di:
DPPDPLVVQQPDFDFLVRLLVLLVLLLVLLVVVCVVCDPNRDPVSVVSNVLSVCCSVDFDWDDDPPTTTGPDSVNSSVSVVSCVVSVPD

Organism: NCBI:txid908250

Secondary structure (DSSP, 8-state):
-PPPHHHHHHHSPPBHHHHHHHHHHHHHHHHHHHHHHGGG--HHHHHHHHHHHHHHHH--EEEETTEEEE--HHHHHHHHHHHHHTT--

Sequence (89 aa):
MYPDRLTVMSEQPLTLDYFTGRVDQVRKAIEKAIEEAGAYGSDQLMTDLEWTQYVHDHVHVTDEGDNRLVDDPKTTSHLGELVERYRVH

pLDDT: mean 83.49, std 15.15, range [42.41, 95.12]

Radius of gyration: 14.08 Å; chains: 1; bounding box: 37×29×37 Å